Protein AF-A0A2E0FDA3-F1 (afdb_monomer)

Mean predicted aligned error: 4.73 Å

Sequence (121 aa):
MTDTTEVIAVSFGEQEDESMMQPNSLVAWFKARGWTLDLDSDRLTNGKEATNCCVMGPYILFKEADQPFPPIVFEYISSLQDKQGVISMMQEDSNDFPIHDTQADLYVKDFIAFMAENAQS

Structure (mmCIF, N/CA/C/O backbone):
data_AF-A0A2E0FDA3-F1
#
_entry.id   AF-A0A2E0FDA3-F1
#
loop_
_atom_site.group_PDB
_atom_site.id
_atom_site.type_symbol
_atom_site.label_atom_id
_atom_site.label_alt_id
_atom_site.label_comp_id
_atom_site.label_asym_id
_atom_site.label_entity_id
_atom_site.label_seq_id
_atom_site.pdbx_PDB_ins_code
_atom_site.Cartn_x
_atom_site.Cartn_y
_atom_site.Cartn_z
_atom_site.occupancy
_atom_site.B_iso_or_equiv
_atom_site.auth_seq_id
_atom_site.auth_comp_id
_atom_site.auth_asym_id
_atom_site.auth_atom_id
_atom_site.pdbx_PDB_model_num
ATOM 1 N N . MET A 1 1 ? 19.209 11.927 -12.697 1.00 44.25 1 MET A N 1
ATOM 2 C CA . MET A 1 1 ? 17.917 11.768 -12.013 1.00 44.25 1 MET A CA 1
ATOM 3 C C . MET A 1 1 ? 18.248 10.992 -10.765 1.00 44.25 1 MET A C 1
ATOM 5 O O . MET A 1 1 ? 18.946 9.997 -10.879 1.00 44.25 1 MET A O 1
ATOM 9 N N . THR A 1 2 ? 17.959 11.537 -9.592 1.00 50.62 2 THR A N 1
ATOM 10 C CA . THR A 1 2 ? 17.973 10.734 -8.369 1.00 50.62 2 THR A CA 1
ATOM 11 C C . THR A 1 2 ? 16.758 9.824 -8.478 1.00 50.62 2 THR A C 1
ATOM 13 O O . THR A 1 2 ? 15.641 10.334 -8.505 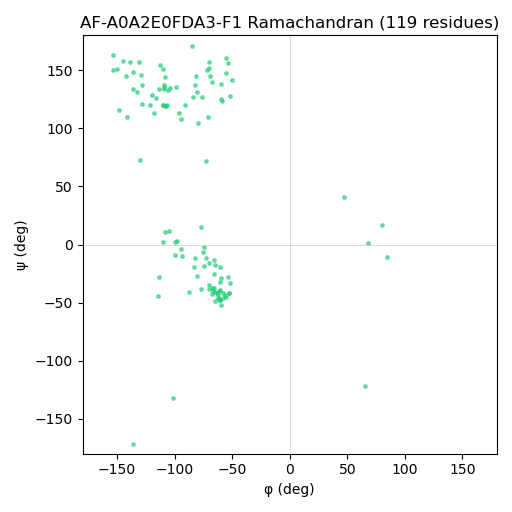1.00 50.62 2 THR A O 1
ATOM 16 N N . ASP A 1 3 ? 16.987 8.525 -8.682 1.00 76.19 3 ASP A N 1
ATOM 17 C CA . ASP A 1 3 ? 15.941 7.501 -8.783 1.00 76.19 3 ASP A CA 1
ATOM 18 C C . ASP A 1 3 ? 15.365 7.254 -7.384 1.00 76.19 3 ASP A C 1
ATOM 20 O O . ASP A 1 3 ? 15.673 6.266 -6.722 1.00 76.19 3 ASP A O 1
ATOM 24 N N . THR A 1 4 ? 14.602 8.225 -6.890 1.00 86.19 4 THR A N 1
ATOM 25 C CA . THR A 1 4 ? 13.867 8.092 -5.637 1.00 86.19 4 THR A CA 1
ATOM 26 C C . THR A 1 4 ? 12.584 7.319 -5.902 1.00 86.19 4 THR A C 1
ATOM 28 O O . THR A 1 4 ? 11.859 7.657 -6.836 1.00 86.19 4 THR A O 1
ATOM 31 N N . THR A 1 5 ? 12.302 6.311 -5.085 1.00 92.44 5 THR A N 1
ATOM 32 C CA . THR A 1 5 ? 11.078 5.500 -5.158 1.00 92.44 5 THR A CA 1
ATOM 33 C C . THR A 1 5 ? 10.193 5.833 -3.966 1.00 92.44 5 THR A C 1
ATOM 35 O O . THR A 1 5 ? 10.699 5.913 -2.843 1.00 92.44 5 THR A O 1
ATOM 38 N N . GLU A 1 6 ? 8.890 6.019 -4.175 1.00 94.81 6 GLU A N 1
ATOM 39 C CA . GLU A 1 6 ? 7.966 6.222 -3.059 1.00 94.81 6 GLU A CA 1
ATOM 40 C C . GLU A 1 6 ? 7.559 4.899 -2.400 1.00 94.81 6 GLU A C 1
ATOM 42 O O . GLU A 1 6 ? 7.397 3.851 -3.039 1.00 94.81 6 GLU A O 1
ATOM 47 N N . VAL A 1 7 ? 7.382 4.961 -1.082 1.00 95.56 7 VAL A N 1
ATOM 48 C CA . VAL A 1 7 ? 6.986 3.843 -0.229 1.00 95.56 7 VAL A CA 1
ATOM 49 C C . VAL A 1 7 ? 5.866 4.303 0.697 1.00 95.56 7 VAL A C 1
ATOM 51 O O . VAL A 1 7 ? 5.971 5.334 1.361 1.00 95.56 7 VAL A O 1
ATOM 54 N N . ILE A 1 8 ? 4.799 3.509 0.767 1.00 96.38 8 ILE A N 1
ATOM 55 C CA . ILE A 1 8 ? 3.688 3.687 1.700 1.00 96.38 8 ILE A CA 1
ATOM 56 C C . ILE A 1 8 ? 3.640 2.461 2.605 1.00 96.38 8 ILE A C 1
ATOM 58 O O . ILE A 1 8 ? 3.318 1.362 2.158 1.00 96.38 8 ILE A O 1
ATOM 62 N N . ALA A 1 9 ? 3.925 2.646 3.888 1.00 94.88 9 ALA A N 1
ATOM 63 C CA . ALA A 1 9 ? 3.683 1.639 4.910 1.00 94.88 9 ALA A CA 1
ATOM 64 C C . ALA A 1 9 ? 2.378 1.959 5.638 1.00 94.88 9 ALA A C 1
ATOM 66 O O . ALA A 1 9 ? 2.129 3.101 6.016 1.00 94.88 9 ALA A O 1
ATOM 67 N N . VAL A 1 10 ? 1.548 0.946 5.857 1.00 94.38 10 VAL A N 1
ATOM 68 C CA . VAL A 1 10 ? 0.299 1.074 6.602 1.00 94.38 10 VAL A CA 1
ATOM 69 C C . VAL A 1 10 ? 0.345 0.132 7.791 1.00 94.38 10 VAL A C 1
ATOM 71 O O . VAL A 1 10 ? 0.470 -1.077 7.620 1.00 94.38 10 VAL A O 1
ATOM 74 N N . SER A 1 11 ? 0.240 0.695 8.989 1.00 92.75 11 SER A N 1
ATOM 75 C CA . SER A 1 11 ? -0.017 -0.017 10.236 1.00 92.75 11 SER A CA 1
ATOM 76 C C . SER A 1 11 ? -1.516 -0.077 10.469 1.00 92.75 11 SER A C 1
ATOM 78 O O . SER A 1 11 ? -2.161 0.963 10.622 1.00 92.75 11 SER A O 1
ATOM 80 N N . PHE A 1 12 ? -2.066 -1.282 10.555 1.00 85.88 12 PHE A N 1
ATOM 81 C CA . PHE A 1 12 ? -3.456 -1.471 10.953 1.00 85.88 12 PHE A CA 1
ATOM 82 C C . PHE A 1 12 ? -3.632 -1.112 12.433 1.00 85.88 12 PHE A C 1
ATOM 84 O O . PHE A 1 12 ? -2.715 -1.294 13.240 1.00 85.88 12 PHE A O 1
ATOM 91 N N . GLY A 1 13 ? -4.788 -0.549 12.779 1.00 80.56 13 GLY A N 1
ATOM 92 C CA . GLY A 1 13 ? -5.137 -0.288 14.172 1.00 80.56 13 GLY A CA 1
ATOM 93 C C . GLY A 1 13 ? -5.763 -1.516 14.843 1.00 80.56 13 GLY A C 1
ATOM 94 O O . GLY A 1 13 ? -6.067 -2.517 14.194 1.00 80.56 13 GLY A O 1
ATOM 95 N N . GLU A 1 14 ? -5.949 -1.450 16.162 1.00 81.25 14 GLU A N 1
ATOM 96 C CA . GLU A 1 14 ? -6.465 -2.567 16.970 1.00 81.25 14 GLU A CA 1
ATOM 97 C C . GLU A 1 14 ? -7.913 -2.966 16.632 1.00 81.25 14 GLU A C 1
ATOM 99 O O . GLU A 1 14 ? -8.352 -4.049 17.017 1.00 81.25 14 GLU A O 1
ATOM 104 N N . GLN A 1 15 ? -8.669 -2.094 15.959 1.00 80.00 15 GLN A N 1
ATOM 105 C CA . GLN A 1 15 ? -10.068 -2.322 15.585 1.00 80.00 15 GLN A CA 1
ATOM 106 C C . GLN A 1 15 ? -10.231 -2.760 14.127 1.00 80.00 15 GLN A C 1
ATOM 108 O O . GLN A 1 15 ? -11.366 -2.922 13.676 1.00 80.00 15 GLN A O 1
ATOM 113 N N . GLU A 1 16 ? -9.138 -2.924 13.378 1.00 84.19 16 GLU A N 1
ATOM 114 C CA . GLU A 1 16 ? -9.221 -3.400 12.001 1.00 84.19 16 GLU A CA 1
ATOM 115 C C . GLU A 1 16 ? -9.685 -4.860 11.990 1.00 84.19 16 GLU A C 1
ATOM 117 O O . GLU A 1 16 ? -9.272 -5.673 12.822 1.00 84.19 16 GLU A O 1
ATOM 122 N N . ASP A 1 17 ? -10.555 -5.205 11.041 1.00 79.06 17 ASP A N 1
ATOM 123 C CA . ASP A 1 17 ? -10.993 -6.586 10.872 1.00 79.06 17 ASP A CA 1
ATOM 124 C C . ASP A 1 17 ? -9.769 -7.465 10.575 1.00 79.06 17 ASP A C 1
ATOM 126 O O . ASP A 1 17 ? -9.026 -7.209 9.626 1.00 79.06 17 ASP A O 1
ATOM 130 N N . GLU A 1 18 ? -9.559 -8.519 11.370 1.00 74.19 18 GLU A N 1
ATOM 131 C CA . GLU A 1 18 ? -8.426 -9.433 11.195 1.00 74.19 18 GLU A CA 1
ATOM 132 C C . GLU A 1 18 ? -8.324 -9.955 9.764 1.00 74.19 18 GLU A C 1
ATOM 134 O O . GLU A 1 18 ? -7.219 -10.152 9.260 1.00 74.19 18 GLU A O 1
ATOM 139 N N . SER A 1 19 ? -9.460 -10.132 9.082 1.00 72.62 19 SER A N 1
ATOM 140 C CA . SER A 1 19 ? -9.488 -10.556 7.690 1.00 72.62 19 SER A CA 1
ATOM 141 C C . SER A 1 19 ? -8.777 -9.572 6.763 1.00 72.62 19 SER A C 1
ATOM 143 O O . SER A 1 19 ? -8.130 -10.031 5.833 1.00 72.62 19 SER A O 1
ATOM 145 N N . MET A 1 20 ? -8.779 -8.267 7.027 1.00 71.12 20 MET A N 1
ATOM 146 C CA . MET A 1 20 ? -8.047 -7.275 6.226 1.00 71.12 20 MET A CA 1
ATOM 147 C C . MET A 1 20 ? -6.524 -7.387 6.389 1.00 71.12 20 MET A C 1
ATOM 149 O O . MET A 1 20 ? -5.778 -6.899 5.548 1.00 71.12 20 MET A O 1
ATOM 153 N N . MET A 1 21 ? -6.062 -8.083 7.429 1.00 73.25 21 MET A N 1
ATOM 154 C CA . MET A 1 21 ? -4.643 -8.320 7.717 1.00 73.25 21 MET A CA 1
ATOM 155 C C . MET A 1 21 ? -4.173 -9.710 7.262 1.00 73.25 21 MET A C 1
ATOM 157 O O . MET A 1 21 ? -2.981 -10.013 7.284 1.00 73.25 21 MET A O 1
ATOM 161 N N . GLN A 1 22 ? -5.097 -10.587 6.850 1.00 82.75 22 GLN A N 1
ATOM 162 C CA . GLN A 1 22 ? -4.760 -11.938 6.408 1.00 82.75 22 GLN A CA 1
ATOM 163 C C . GLN A 1 22 ? -4.350 -11.942 4.927 1.00 82.75 22 GLN A C 1
ATOM 165 O O . GLN A 1 22 ? -5.148 -11.533 4.076 1.00 82.75 22 GLN A O 1
ATOM 170 N N . PRO A 1 23 ? -3.177 -12.503 4.567 1.00 86.25 23 PRO A N 1
ATOM 171 C CA . PRO A 1 23 ? -2.695 -12.508 3.185 1.00 86.25 23 PRO A CA 1
ATOM 172 C C . PRO A 1 23 ? -3.711 -13.058 2.171 1.00 86.25 23 PRO A C 1
ATOM 174 O O . PRO A 1 23 ? -3.925 -12.471 1.114 1.00 86.25 23 PRO A O 1
ATOM 177 N N . ASN A 1 24 ? -4.417 -14.142 2.509 1.00 87.88 24 ASN A N 1
ATOM 178 C CA . ASN A 1 24 ? -5.409 -14.754 1.614 1.00 87.88 24 ASN A CA 1
ATOM 179 C C . ASN A 1 24 ? -6.626 -13.855 1.348 1.00 87.88 24 ASN A C 1
ATOM 181 O O . ASN A 1 24 ? -7.157 -13.833 0.236 1.00 87.88 24 ASN A O 1
ATOM 185 N N . SER A 1 25 ? -7.075 -13.118 2.360 1.00 88.31 25 SER A N 1
ATOM 186 C CA . SER A 1 25 ? -8.186 -12.178 2.230 1.00 88.31 25 SER A CA 1
ATOM 187 C C . SER A 1 25 ? -7.786 -10.966 1.396 1.00 88.31 25 SER A C 1
ATOM 189 O O . SER A 1 25 ? -8.565 -10.530 0.553 1.00 88.31 25 SER A O 1
ATOM 191 N N . LEU A 1 26 ? -6.553 -10.476 1.558 1.00 89.31 26 LEU A N 1
ATOM 192 C CA . LEU A 1 26 ? -5.992 -9.406 0.731 1.00 89.31 26 LEU A CA 1
ATOM 193 C C . LEU A 1 26 ? -5.904 -9.817 -0.736 1.00 89.31 26 LEU A C 1
ATOM 195 O O . LEU A 1 26 ? -6.388 -9.101 -1.613 1.00 89.31 26 LEU A O 1
ATOM 199 N N . VAL A 1 27 ? -5.382 -11.016 -1.007 1.00 93.44 27 VAL A N 1
ATOM 200 C CA . VAL A 1 27 ? -5.367 -11.591 -2.359 1.00 93.44 27 VAL A CA 1
ATOM 201 C C . VAL A 1 27 ? -6.781 -11.632 -2.943 1.00 93.44 27 VAL A C 1
ATOM 203 O O . VAL A 1 27 ? -6.984 -11.231 -4.090 1.00 93.44 27 VAL A O 1
ATOM 206 N N . ALA A 1 28 ? -7.781 -12.067 -2.170 1.00 93.56 28 ALA A N 1
ATOM 207 C CA . ALA A 1 28 ? -9.171 -12.088 -2.621 1.00 93.56 28 ALA A CA 1
ATOM 208 C C . ALA A 1 28 ? -9.736 -10.677 -2.875 1.00 93.56 28 ALA A C 1
ATOM 210 O O . ALA A 1 28 ? -10.426 -10.471 -3.878 1.00 93.56 28 ALA A O 1
ATOM 211 N N . TRP A 1 29 ? -9.420 -9.707 -2.013 1.00 93.50 29 TRP A N 1
ATOM 212 C CA . TRP A 1 29 ? -9.862 -8.316 -2.129 1.00 93.50 29 TRP A CA 1
ATOM 213 C C . TRP A 1 29 ? -9.333 -7.655 -3.407 1.00 93.50 29 TRP A C 1
ATOM 215 O O . TRP A 1 29 ? -10.112 -7.039 -4.145 1.00 93.50 29 TRP A O 1
ATOM 225 N N . PHE A 1 30 ? -8.042 -7.837 -3.713 1.00 95.75 30 PHE A N 1
ATOM 226 C CA . PHE A 1 30 ? -7.428 -7.342 -4.949 1.00 95.75 30 PHE A CA 1
ATOM 227 C C . PHE A 1 30 ? -7.977 -8.077 -6.175 1.00 95.75 30 PHE A C 1
ATOM 229 O O . PHE A 1 30 ? -8.357 -7.445 -7.166 1.00 95.75 30 PHE A O 1
ATOM 236 N N . LYS A 1 31 ? -8.134 -9.403 -6.090 1.00 96.75 31 LYS A N 1
ATOM 237 C CA . LYS A 1 31 ? -8.679 -10.221 -7.183 1.00 96.75 31 LYS A CA 1
ATOM 238 C C . LYS A 1 31 ? -10.093 -9.818 -7.571 1.00 96.75 31 LYS A C 1
ATOM 240 O O . LYS A 1 31 ? -10.401 -9.763 -8.761 1.00 96.75 31 LYS A O 1
ATOM 245 N N . ALA A 1 32 ? -10.935 -9.477 -6.597 1.00 96.56 32 ALA A N 1
ATOM 246 C CA . ALA A 1 32 ? -12.288 -8.981 -6.846 1.00 96.56 32 ALA A CA 1
ATOM 247 C C . ALA A 1 32 ? -12.317 -7.672 -7.663 1.00 96.56 32 ALA A C 1
ATOM 249 O O . ALA A 1 32 ? -13.332 -7.367 -8.285 1.00 96.56 32 ALA A O 1
ATOM 250 N N . ARG A 1 33 ? -11.202 -6.930 -7.707 1.00 96.81 33 ARG A N 1
ATOM 251 C CA . ARG A 1 33 ? -11.023 -5.671 -8.453 1.00 96.81 33 ARG A CA 1
ATOM 252 C C . ARG A 1 33 ? -10.178 -5.826 -9.718 1.00 96.81 33 ARG A C 1
ATOM 254 O O . ARG A 1 33 ? -9.785 -4.835 -10.324 1.00 96.81 33 ARG A O 1
ATOM 261 N N . GLY A 1 34 ? -9.898 -7.062 -10.134 1.00 97.50 34 GLY A N 1
ATOM 262 C CA . GLY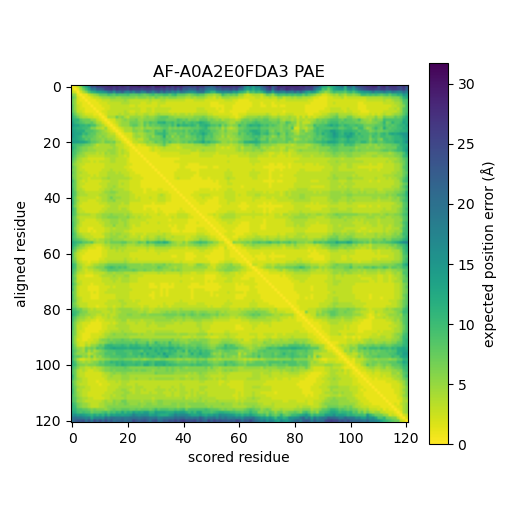 A 1 34 ? -9.101 -7.344 -11.331 1.00 97.50 34 GLY A CA 1
ATOM 263 C C . GLY A 1 34 ? -7.589 -7.234 -11.125 1.00 97.50 34 GLY A C 1
ATOM 264 O O . GLY A 1 34 ? -6.852 -7.168 -12.106 1.00 97.50 34 GLY A O 1
ATOM 265 N N . TRP A 1 35 ? -7.124 -7.241 -9.875 1.00 97.94 35 TRP A N 1
ATOM 266 C CA . TRP A 1 35 ? -5.708 -7.211 -9.521 1.00 97.94 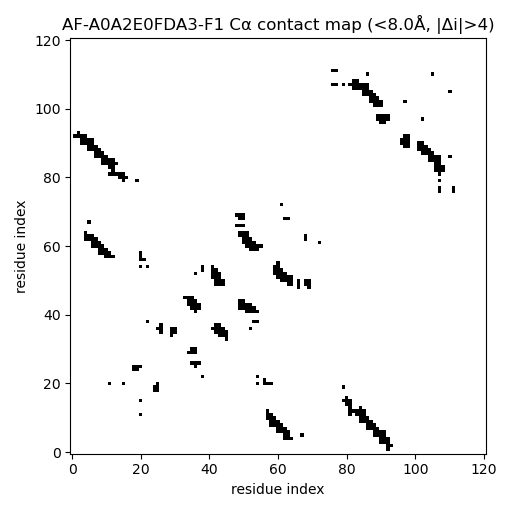35 TRP A CA 1
ATOM 267 C C . TRP A 1 35 ? -5.243 -8.555 -8.967 1.00 97.94 35 TRP A C 1
ATOM 269 O O . TRP A 1 35 ? -5.967 -9.239 -8.256 1.00 97.94 35 TRP A O 1
ATOM 279 N N . THR A 1 36 ? -4.015 -8.942 -9.274 1.00 97.62 36 THR A N 1
ATOM 280 C CA . THR A 1 36 ? -3.379 -10.138 -8.721 1.00 97.62 36 THR A CA 1
ATOM 281 C C . THR A 1 36 ? -2.281 -9.701 -7.771 1.00 97.62 36 THR A C 1
ATOM 283 O O . THR A 1 36 ? -1.361 -9.007 -8.197 1.00 97.62 36 THR A O 1
ATOM 286 N N . LEU A 1 37 ? -2.400 -10.099 -6.504 1.00 95.94 37 LEU A N 1
ATOM 287 C CA . LEU A 1 37 ? -1.324 -10.028 -5.522 1.00 95.94 37 LEU A CA 1
ATOM 288 C C . LEU A 1 37 ? -0.631 -11.391 -5.476 1.00 95.94 37 LEU A C 1
ATOM 290 O O . LEU A 1 37 ? -1.243 -12.382 -5.074 1.00 95.94 37 LEU A O 1
ATOM 294 N N . ASP A 1 38 ? 0.617 -11.431 -5.920 1.00 95.44 38 ASP A N 1
ATOM 295 C CA . ASP A 1 38 ? 1.500 -12.584 -5.808 1.00 95.44 38 ASP A CA 1
ATOM 296 C C . ASP A 1 38 ? 2.355 -12.419 -4.547 1.00 95.44 38 ASP A C 1
ATOM 298 O O . ASP A 1 38 ? 3.229 -11.555 -4.491 1.00 95.44 38 ASP A O 1
ATOM 302 N N . LEU A 1 39 ? 2.058 -13.228 -3.528 1.00 92.19 39 LEU A N 1
ATOM 303 C CA . LEU A 1 39 ? 2.712 -13.179 -2.218 1.00 92.19 39 LEU A CA 1
ATOM 304 C C . LEU A 1 39 ? 4.131 -13.765 -2.226 1.00 92.19 39 LEU A C 1
ATOM 306 O O . LEU A 1 39 ? 4.889 -13.486 -1.307 1.00 92.19 39 LEU A O 1
ATOM 310 N N . ASP A 1 40 ? 4.497 -14.573 -3.226 1.00 92.62 40 ASP A N 1
ATOM 311 C CA . ASP A 1 40 ? 5.850 -15.136 -3.319 1.00 92.62 40 ASP A CA 1
ATOM 312 C C . ASP A 1 40 ? 6.833 -14.117 -3.916 1.00 92.62 40 ASP A C 1
ATOM 314 O O . ASP A 1 40 ? 8.035 -14.171 -3.656 1.00 92.62 40 ASP A O 1
ATOM 318 N N . SER A 1 41 ? 6.324 -13.191 -4.735 1.00 94.19 41 SER A N 1
ATOM 319 C CA . SER A 1 41 ? 7.113 -12.137 -5.388 1.00 94.19 41 SER A CA 1
ATOM 320 C C . SER A 1 41 ? 6.838 -10.728 -4.856 1.00 94.19 41 SER A C 1
ATOM 322 O O . SER A 1 41 ? 7.401 -9.770 -5.387 1.00 94.19 41 SER A O 1
ATOM 324 N N . ASP A 1 42 ? 5.967 -10.603 -3.849 1.00 95.19 42 ASP A N 1
ATOM 325 C CA . ASP A 1 42 ? 5.459 -9.338 -3.307 1.00 95.19 42 ASP A CA 1
ATOM 326 C C . ASP A 1 42 ? 4.999 -8.369 -4.410 1.00 95.19 42 ASP A C 1
ATOM 328 O O . ASP A 1 42 ? 5.264 -7.167 -4.364 1.00 95.19 42 ASP A O 1
ATOM 332 N N . ARG A 1 43 ? 4.327 -8.881 -5.451 1.00 96.19 43 ARG A N 1
ATOM 333 C CA . ARG A 1 43 ? 3.944 -8.090 -6.631 1.00 96.19 43 ARG A CA 1
ATOM 334 C C . ARG A 1 43 ? 2.434 -7.984 -6.775 1.00 96.19 43 ARG A C 1
ATOM 336 O O . ARG A 1 43 ? 1.732 -8.985 -6.887 1.00 96.19 43 ARG A O 1
ATOM 343 N N . LEU A 1 44 ? 1.941 -6.751 -6.872 1.00 97.19 44 LEU A N 1
ATOM 344 C CA . LEU A 1 44 ? 0.546 -6.425 -7.155 1.00 97.19 44 LEU A CA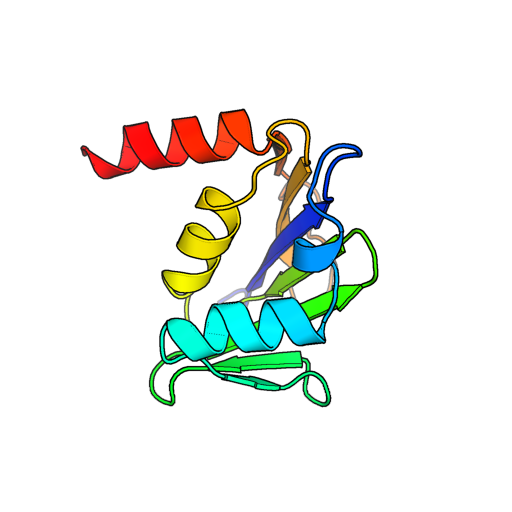 1
ATOM 345 C C . LEU A 1 44 ? 0.417 -5.899 -8.590 1.00 97.19 44 LEU A C 1
ATOM 347 O O . LEU A 1 44 ? 1.027 -4.891 -8.940 1.00 97.19 44 LEU A O 1
ATOM 351 N N . THR A 1 45 ? -0.367 -6.566 -9.444 1.00 97.06 45 THR A N 1
ATOM 352 C CA . THR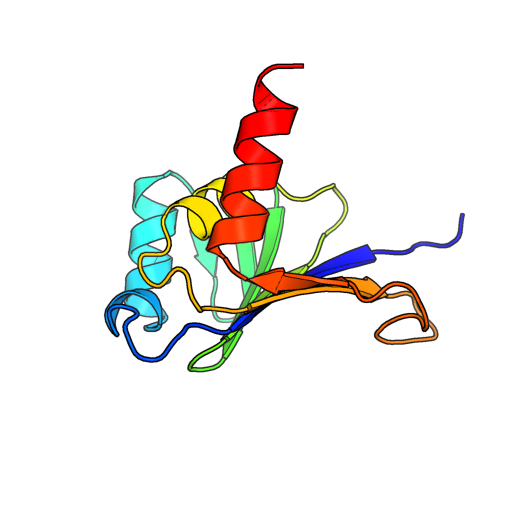 A 1 45 ? -0.508 -6.178 -10.861 1.00 97.06 45 THR A CA 1
ATOM 353 C C . THR A 1 45 ? -1.865 -6.525 -11.476 1.00 97.06 45 THR A C 1
ATOM 355 O O . THR A 1 45 ? -2.497 -7.512 -11.108 1.00 97.06 45 THR A O 1
ATOM 358 N N . ASN A 1 46 ? -2.298 -5.743 -12.467 1.00 96.88 46 ASN A N 1
ATOM 359 C CA . ASN A 1 46 ? -3.433 -6.055 -13.348 1.00 96.88 46 ASN A CA 1
ATOM 360 C C . ASN A 1 46 ? -2.989 -6.424 -14.787 1.00 96.88 46 ASN A C 1
ATOM 362 O O . ASN A 1 46 ? -3.808 -6.479 -15.705 1.00 96.88 46 ASN A O 1
ATOM 366 N N . GLY A 1 47 ? -1.684 -6.635 -15.004 1.00 94.44 47 GLY A N 1
ATOM 367 C CA . GLY A 1 47 ? -1.073 -6.888 -16.313 1.00 94.44 47 GLY A CA 1
ATOM 368 C C . GLY A 1 47 ? -0.736 -5.634 -17.132 1.00 94.44 47 GLY A C 1
ATOM 369 O O . GLY A 1 47 ? -0.038 -5.750 -18.137 1.00 94.44 47 GLY A O 1
ATOM 370 N N . LYS A 1 48 ? -1.197 -4.446 -16.717 1.00 94.56 48 LYS A N 1
ATOM 371 C CA . LYS A 1 48 ? -0.849 -3.144 -17.319 1.00 94.56 48 LYS A CA 1
ATOM 372 C C . LYS A 1 48 ? -0.052 -2.265 -16.361 1.00 94.56 48 LYS A C 1
ATOM 374 O O . LYS A 1 48 ? 0.942 -1.674 -16.759 1.00 94.56 48 LYS A O 1
ATOM 379 N N . GLU A 1 49 ? -0.496 -2.213 -15.115 1.00 95.81 49 GLU A N 1
ATOM 380 C CA . GLU A 1 49 ? 0.096 -1.463 -14.014 1.00 95.81 49 GLU A CA 1
ATOM 381 C C . GLU A 1 49 ? 0.647 -2.443 -12.972 1.00 95.81 49 GLU A C 1
ATOM 383 O O . GLU A 1 49 ? 0.184 -3.591 -12.863 1.00 95.81 49 GLU A O 1
ATOM 388 N N . ALA A 1 50 ? 1.647 -2.008 -12.206 1.00 95.50 50 ALA A N 1
ATOM 389 C CA . ALA A 1 50 ? 2.228 -2.814 -11.145 1.00 95.50 50 ALA A CA 1
ATOM 390 C C . ALA A 1 50 ? 2.847 -1.961 -10.035 1.00 95.50 50 ALA A C 1
ATOM 392 O O . ALA A 1 50 ? 3.371 -0.882 -10.286 1.00 95.50 50 ALA A O 1
ATOM 393 N N . THR A 1 51 ? 2.832 -2.505 -8.824 1.00 96.88 51 THR A N 1
ATOM 394 C CA . THR A 1 51 ? 3.540 -1.997 -7.644 1.00 96.88 51 THR A CA 1
ATOM 395 C C . THR A 1 51 ? 4.007 -3.194 -6.819 1.00 96.88 51 THR A C 1
ATOM 397 O O . THR A 1 51 ? 3.465 -4.297 -6.959 1.00 96.88 51 THR A O 1
ATOM 400 N N . ASN A 1 52 ? 5.017 -3.002 -5.980 1.00 96.44 52 ASN A N 1
ATOM 401 C CA . ASN A 1 52 ? 5.387 -4.008 -4.996 1.00 96.44 52 ASN A CA 1
ATOM 402 C C . ASN A 1 52 ? 4.458 -3.868 -3.784 1.00 96.44 52 ASN A C 1
ATOM 404 O O . ASN A 1 52 ? 4.144 -2.755 -3.366 1.00 96.44 52 ASN A O 1
ATOM 408 N N . CYS A 1 53 ? 3.991 -4.989 -3.249 1.00 95.81 53 CYS A N 1
ATOM 409 C CA . CYS A 1 53 ? 3.053 -5.070 -2.141 1.00 95.81 53 CYS A CA 1
ATOM 410 C C . CYS A 1 53 ? 3.452 -6.239 -1.240 1.00 95.81 53 CYS A C 1
ATOM 412 O O . CYS A 1 53 ? 3.270 -7.394 -1.621 1.00 95.81 53 CYS A O 1
ATOM 414 N N . CYS A 1 54 ? 3.944 -5.934 -0.042 1.00 92.94 54 CYS A N 1
ATOM 415 C CA . CYS A 1 54 ? 4.345 -6.926 0.950 1.00 92.94 54 CYS A CA 1
ATOM 416 C C . CYS A 1 54 ? 3.423 -6.860 2.172 1.00 92.94 54 CYS A C 1
ATOM 418 O O . CYS A 1 54 ? 3.139 -5.778 2.690 1.00 92.94 54 CYS A O 1
ATOM 420 N N . VAL A 1 55 ? 2.958 -8.018 2.644 1.00 88.69 55 VAL A N 1
ATOM 421 C CA . VAL A 1 55 ? 2.078 -8.138 3.817 1.00 88.69 55 VAL A CA 1
ATOM 422 C C . VAL A 1 55 ? 2.873 -8.736 4.973 1.00 88.69 55 VAL A C 1
ATOM 424 O O . VAL A 1 55 ? 3.352 -9.864 4.888 1.00 88.69 55 VAL A O 1
ATOM 427 N N . MET A 1 56 ? 2.994 -7.997 6.074 1.00 86.12 56 MET A N 1
ATOM 428 C CA . MET A 1 56 ? 3.826 -8.349 7.227 1.00 86.12 56 MET A CA 1
ATOM 429 C C . MET A 1 56 ? 3.030 -8.230 8.534 1.00 86.12 56 MET A C 1
ATOM 431 O O . MET A 1 56 ? 3.246 -7.324 9.337 1.00 86.12 56 MET A O 1
ATOM 435 N N . GLY A 1 57 ? 2.100 -9.158 8.774 1.00 79.62 57 GLY A N 1
ATOM 436 C CA . GLY A 1 57 ? 1.293 -9.169 10.001 1.00 79.62 57 GLY A CA 1
ATOM 437 C C . GLY A 1 57 ? 0.374 -7.941 10.090 1.00 79.62 57 GLY A C 1
ATOM 438 O O . GLY A 1 57 ? -0.430 -7.754 9.181 1.00 79.62 57 GLY A O 1
ATOM 439 N N . PRO A 1 58 ? 0.471 -7.094 11.137 1.00 85.69 58 PRO A N 1
ATOM 440 C CA . PRO A 1 58 ? -0.363 -5.899 11.269 1.00 85.69 58 PRO A CA 1
ATOM 441 C C . PRO A 1 58 ? 0.096 -4.741 10.357 1.00 85.69 58 PRO A C 1
ATOM 443 O O . PRO A 1 58 ? -0.316 -3.599 10.558 1.00 85.69 58 PRO A O 1
ATOM 446 N N . TYR A 1 59 ? 0.946 -5.024 9.365 1.00 90.00 59 TYR A N 1
ATOM 447 C CA . TYR A 1 59 ? 1.458 -4.046 8.417 1.00 90.00 59 TYR A CA 1
ATOM 448 C C . TYR A 1 59 ? 1.283 -4.515 6.975 1.00 90.00 59 TYR A C 1
ATOM 450 O O . TYR A 1 59 ? 1.445 -5.697 6.660 1.00 90.00 59 TYR A O 1
ATOM 458 N N . ILE A 1 60 ? 1.042 -3.563 6.082 1.00 93.00 60 ILE A N 1
ATOM 459 C CA . ILE A 1 60 ? 1.163 -3.741 4.635 1.00 93.00 60 ILE A CA 1
ATOM 460 C C . ILE A 1 60 ? 2.032 -2.621 4.072 1.00 93.00 60 ILE A C 1
ATOM 462 O O . ILE A 1 60 ? 1.916 -1.467 4.481 1.00 93.00 60 ILE A O 1
ATOM 466 N N . LEU A 1 61 ? 2.930 -2.971 3.160 1.00 95.25 61 LEU A N 1
ATOM 467 C CA . LEU A 1 61 ? 3.853 -2.042 2.527 1.00 95.25 61 LEU A CA 1
ATOM 468 C C . LEU A 1 61 ? 3.614 -2.044 1.025 1.00 95.25 61 LEU A C 1
ATOM 470 O O . LEU A 1 61 ? 3.641 -3.099 0.395 1.00 95.25 61 LEU A O 1
ATOM 474 N N . PHE A 1 62 ? 3.434 -0.856 0.462 1.00 96.44 62 PHE A N 1
ATOM 475 C CA . PHE A 1 62 ? 3.413 -0.606 -0.968 1.00 96.44 62 PHE A CA 1
ATOM 476 C C . PHE A 1 62 ? 4.671 0.153 -1.360 1.00 96.44 62 PHE A C 1
ATOM 478 O O . PHE A 1 62 ? 5.077 1.090 -0.676 1.00 96.44 62 PHE A O 1
ATOM 485 N N . LYS A 1 63 ? 5.279 -0.233 -2.475 1.00 96.12 63 LYS A N 1
ATOM 486 C CA . LYS A 1 63 ? 6.446 0.448 -3.031 1.00 96.12 63 LYS A CA 1
ATOM 487 C C . LYS A 1 63 ? 6.293 0.598 -4.532 1.00 96.12 63 LYS A C 1
ATOM 489 O O . LYS A 1 63 ? 5.911 -0.357 -5.219 1.00 96.12 63 LYS A O 1
ATOM 494 N N . GLU A 1 64 ? 6.574 1.790 -5.040 1.00 94.88 64 GLU A N 1
ATOM 495 C CA . GLU A 1 64 ? 6.546 2.035 -6.477 1.00 94.88 64 GLU A CA 1
ATOM 496 C C . GLU A 1 64 ? 7.469 1.056 -7.215 1.00 94.88 64 GLU A C 1
ATOM 498 O O . GLU A 1 64 ? 8.474 0.563 -6.694 1.00 94.88 64 GLU A O 1
ATOM 503 N N . ALA A 1 65 ? 7.061 0.706 -8.428 1.00 88.81 65 ALA A N 1
ATOM 504 C CA . ALA A 1 65 ? 7.900 -0.045 -9.349 1.00 88.81 65 ALA A CA 1
ATOM 505 C C . ALA A 1 65 ? 8.466 0.950 -10.375 1.00 88.81 65 ALA A C 1
ATOM 507 O O . ALA A 1 65 ? 8.908 2.033 -10.015 1.00 88.81 65 ALA A O 1
ATOM 508 N N . ASP A 1 66 ? 8.393 0.632 -11.665 1.00 85.75 66 ASP A N 1
ATOM 509 C CA . ASP A 1 66 ? 8.829 1.543 -12.733 1.00 85.75 66 ASP A CA 1
ATOM 510 C C . ASP A 1 66 ? 7.846 2.708 -12.987 1.00 85.75 66 ASP A C 1
ATOM 512 O O . ASP A 1 66 ? 8.058 3.526 -13.884 1.00 85.75 66 ASP A O 1
ATOM 516 N N . GLN A 1 67 ? 6.718 2.740 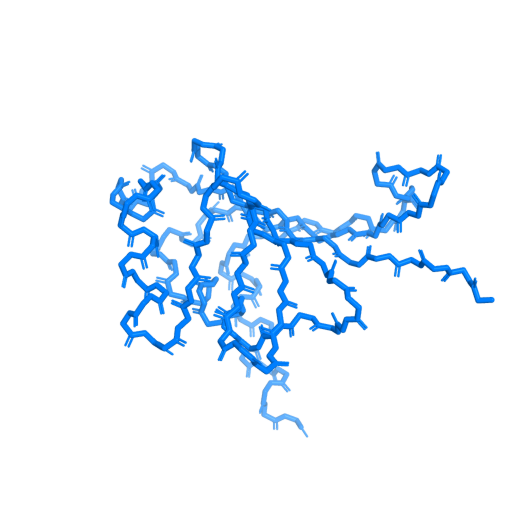-12.273 1.00 88.75 67 GLN A N 1
ATOM 517 C CA . GLN A 1 67 ? 5.627 3.697 -12.449 1.00 88.75 67 GLN A CA 1
ATOM 518 C C . GLN A 1 67 ? 5.094 4.153 -11.087 1.00 88.75 67 GLN A C 1
ATOM 520 O O . GLN A 1 67 ? 5.221 3.395 -10.116 1.00 88.75 67 GLN A O 1
ATOM 525 N N . PRO A 1 68 ? 4.444 5.333 -11.037 1.00 91.75 68 PRO A N 1
ATOM 526 C CA . PRO A 1 68 ? 3.774 5.802 -9.837 1.00 91.75 68 PRO A CA 1
ATOM 527 C C . PRO A 1 68 ? 2.740 4.816 -9.298 1.00 91.75 68 PRO A C 1
ATOM 529 O O . PRO A 1 68 ? 2.240 3.959 -10.037 1.00 91.75 68 PRO A O 1
ATOM 532 N N . PHE A 1 69 ? 2.376 4.970 -8.024 1.00 95.25 69 PHE A N 1
ATOM 533 C CA . PHE A 1 69 ? 1.391 4.094 -7.393 1.00 95.25 69 PHE A CA 1
ATOM 534 C C . PHE A 1 69 ? 0.089 3.982 -8.201 1.00 95.25 69 PHE A C 1
ATOM 536 O O . PHE A 1 69 ? -0.549 4.995 -8.510 1.00 95.25 69 PHE A O 1
ATOM 543 N N . PRO A 1 70 ? -0.368 2.753 -8.502 1.00 95.50 70 PRO A N 1
ATOM 544 C CA . PRO A 1 70 ? -1.639 2.576 -9.174 1.00 95.50 70 PRO A CA 1
ATOM 545 C C . PRO A 1 70 ? -2.812 2.939 -8.247 1.00 95.50 70 PRO A C 1
ATOM 547 O O . PRO A 1 70 ? -2.726 2.724 -7.032 1.00 95.50 70 PRO A O 1
ATOM 550 N N . PRO A 1 71 ? -3.962 3.383 -8.796 1.00 94.12 71 PRO A N 1
ATOM 551 C CA . PRO A 1 71 ? -5.122 3.818 -8.008 1.00 94.12 71 PRO A CA 1
ATOM 552 C C . PRO A 1 71 ? -5.617 2.803 -6.968 1.00 94.12 71 PRO A C 1
ATOM 554 O O . PRO A 1 71 ? -6.163 3.187 -5.935 1.00 94.12 71 PRO A O 1
ATOM 557 N N . ILE A 1 72 ? -5.397 1.508 -7.217 1.00 96.00 72 ILE A N 1
ATOM 558 C CA . ILE A 1 72 ? -5.805 0.416 -6.327 1.00 96.00 72 ILE A CA 1
ATOM 559 C C . ILE A 1 72 ? -5.173 0.503 -4.930 1.00 96.00 72 ILE A C 1
ATOM 561 O O . ILE A 1 72 ? -5.790 0.061 -3.964 1.00 96.00 72 ILE A O 1
ATOM 565 N N . VAL A 1 73 ? -3.973 1.086 -4.808 1.00 95.44 73 VAL A N 1
ATOM 566 C CA . VAL A 1 73 ? -3.295 1.285 -3.516 1.00 95.44 73 VAL A CA 1
ATOM 567 C C . VAL A 1 73 ? -4.108 2.249 -2.656 1.00 95.44 73 VAL A C 1
ATOM 569 O O . VAL A 1 73 ? -4.449 1.950 -1.513 1.00 95.44 73 VAL A O 1
ATOM 572 N N . PHE A 1 74 ? -4.505 3.378 -3.238 1.00 94.69 74 PHE A N 1
ATOM 573 C CA . PHE A 1 74 ? -5.303 4.393 -2.555 1.00 94.69 74 PHE A CA 1
ATOM 574 C C . PHE A 1 74 ? -6.740 3.929 -2.302 1.00 94.69 74 PHE A C 1
ATOM 576 O O . PHE A 1 74 ? -7.317 4.252 -1.262 1.00 94.69 74 PHE A O 1
ATOM 583 N N . GLU A 1 75 ? -7.316 3.137 -3.213 1.00 94.31 75 GLU A N 1
ATOM 584 C CA . GLU A 1 75 ? -8.620 2.500 -3.003 1.00 94.31 75 GLU A CA 1
ATOM 585 C C . GLU A 1 75 ? -8.577 1.537 -1.810 1.00 94.31 75 GLU A C 1
ATOM 587 O O . GLU A 1 75 ? -9.476 1.558 -0.967 1.00 94.31 75 GLU A O 1
ATOM 592 N N . TYR A 1 76 ? -7.515 0.733 -1.704 1.00 92.62 76 TYR A N 1
ATOM 593 C CA . TYR A 1 76 ? -7.310 -0.167 -0.575 1.00 92.62 76 TYR A CA 1
ATOM 594 C C . TYR A 1 76 ? -7.232 0.608 0.744 1.00 92.62 76 TYR A C 1
ATOM 596 O O . TYR A 1 76 ? -8.019 0.338 1.652 1.00 92.62 76 TYR A O 1
ATOM 604 N N . ILE A 1 77 ? -6.371 1.629 0.817 1.00 92.69 77 ILE A N 1
ATOM 605 C CA . ILE A 1 77 ? -6.215 2.480 2.008 1.00 92.69 77 ILE A CA 1
ATOM 606 C C . ILE A 1 77 ? -7.545 3.142 2.396 1.00 92.69 77 ILE A C 1
ATOM 608 O O . ILE A 1 77 ? -7.922 3.166 3.567 1.00 92.69 77 ILE A O 1
ATOM 612 N N . SER A 1 78 ? -8.304 3.628 1.413 1.00 91.44 78 SER A N 1
ATOM 613 C CA . SER A 1 78 ? -9.612 4.251 1.649 1.00 91.44 78 SER A CA 1
ATOM 614 C C . SER A 1 78 ? -10.657 3.266 2.185 1.00 91.44 78 SER A C 1
ATOM 616 O O . SER A 1 78 ? -11.599 3.678 2.867 1.00 91.44 78 SER A O 1
ATOM 618 N N . SER A 1 79 ? -10.490 1.970 1.899 1.00 90.50 79 SER A N 1
ATOM 619 C CA . SER A 1 79 ? -11.392 0.904 2.344 1.00 90.50 79 SER A CA 1
ATOM 620 C C . SER A 1 79 ? -11.135 0.401 3.769 1.00 90.50 79 SER A C 1
ATOM 622 O O . SER A 1 79 ? -11.993 -0.301 4.305 1.00 90.50 79 SER A O 1
ATOM 624 N N . LEU A 1 80 ? -10.007 0.778 4.386 1.00 89.81 80 LEU A N 1
ATOM 625 C CA . LEU A 1 80 ? -9.661 0.391 5.758 1.00 89.81 80 LEU A CA 1
ATOM 626 C C . LEU A 1 80 ? -10.706 0.886 6.754 1.00 89.81 80 LEU A C 1
ATOM 628 O O . LEU A 1 80 ? -11.198 2.016 6.640 1.00 89.81 80 LEU A O 1
ATOM 632 N N . GLN A 1 81 ? -11.059 0.051 7.726 1.00 86.81 81 GLN A N 1
ATOM 633 C CA . GLN A 1 81 ? -12.120 0.358 8.681 1.00 86.81 81 GLN A CA 1
ATOM 634 C C . GLN A 1 81 ? -11.590 1.123 9.889 1.00 86.81 81 GLN A C 1
ATOM 636 O O . GLN A 1 81 ? -12.225 2.093 10.318 1.00 86.81 81 GLN A O 1
ATOM 641 N N . ASP A 1 82 ? -10.420 0.741 10.397 1.00 88.00 82 ASP A N 1
ATOM 642 C CA . ASP A 1 82 ? -9.805 1.389 11.540 1.00 88.00 82 ASP A CA 1
ATOM 643 C C . ASP A 1 82 ? -9.117 2.682 11.117 1.00 88.00 82 ASP A C 1
ATOM 645 O O . ASP A 1 82 ? -8.029 2.741 10.539 1.00 88.00 82 ASP A O 1
ATOM 649 N N . LYS A 1 83 ? -9.783 3.775 11.464 1.00 87.44 83 LYS A N 1
ATOM 650 C CA . LYS A 1 83 ? -9.322 5.119 11.157 1.00 87.44 83 LYS A CA 1
ATOM 651 C C . LYS A 1 83 ? -8.160 5.587 12.038 1.00 87.44 83 LYS A C 1
ATOM 653 O O . LYS A 1 83 ? -7.630 6.663 11.770 1.00 87.44 83 LYS A O 1
ATOM 658 N N . GLN A 1 84 ? -7.777 4.813 13.055 1.00 89.50 84 GLN A N 1
ATOM 659 C CA . GLN A 1 84 ? -6.619 5.054 13.920 1.00 89.50 84 GLN A CA 1
ATOM 660 C C . GLN A 1 84 ? -5.358 4.321 13.456 1.00 89.50 84 GLN A C 1
ATOM 662 O O . GLN A 1 84 ? -4.299 4.532 14.047 1.00 89.50 84 GLN A O 1
ATOM 667 N N . GLY A 1 85 ? -5.443 3.499 12.402 1.00 91.19 85 GLY A N 1
ATOM 668 C CA . GLY A 1 85 ? -4.252 2.997 11.722 1.00 91.19 85 GLY A CA 1
ATOM 669 C C . GLY A 1 85 ? -3.336 4.146 11.288 1.00 91.19 85 GLY A C 1
ATOM 670 O O . GLY A 1 85 ? -3.788 5.282 11.106 1.00 91.19 85 GLY A O 1
ATOM 671 N N . VAL A 1 86 ? -2.050 3.856 11.124 1.00 94.56 86 VAL A N 1
ATOM 672 C CA . VAL A 1 86 ? -1.036 4.843 10.726 1.00 94.56 86 VAL A CA 1
ATOM 673 C C . VAL A 1 86 ? -0.590 4.557 9.303 1.00 94.56 86 VAL A C 1
ATOM 675 O O . VAL A 1 86 ? -0.315 3.414 8.954 1.00 94.56 86 VAL A O 1
ATOM 678 N N . ILE A 1 87 ? -0.509 5.598 8.489 1.00 95.19 87 ILE A N 1
ATOM 679 C CA . ILE A 1 87 ? 0.081 5.586 7.157 1.00 95.19 87 ILE A CA 1
ATOM 680 C C . ILE A 1 87 ? 1.373 6.385 7.240 1.00 95.19 87 ILE A C 1
ATOM 682 O O . ILE A 1 87 ? 1.348 7.570 7.566 1.00 95.19 87 ILE A O 1
ATOM 686 N N . SER A 1 88 ? 2.482 5.736 6.923 1.00 94.94 88 SER A N 1
ATOM 687 C CA . SER A 1 88 ? 3.793 6.353 6.786 1.00 94.94 88 SER A CA 1
ATOM 688 C C . SER A 1 88 ? 4.144 6.406 5.307 1.00 94.94 88 SER A C 1
ATOM 690 O O . SER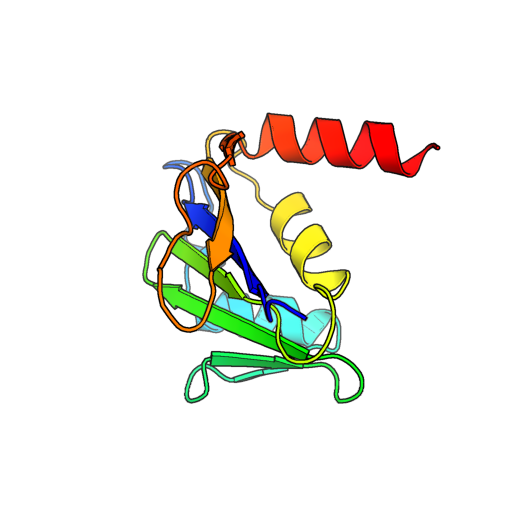 A 1 88 ? 4.234 5.369 4.651 1.00 94.94 88 SER A O 1
ATOM 692 N N . MET A 1 89 ? 4.337 7.609 4.780 1.00 94.56 89 MET A N 1
ATOM 693 C CA . MET A 1 89 ? 4.825 7.846 3.422 1.00 94.56 89 MET A CA 1
ATOM 694 C C . MET A 1 89 ? 6.285 8.268 3.499 1.00 94.56 89 MET A C 1
ATOM 696 O O . MET A 1 89 ? 6.640 9.090 4.341 1.00 94.56 89 MET A O 1
ATOM 700 N N . MET A 1 90 ? 7.131 7.706 2.647 1.00 94.81 90 MET A N 1
ATOM 701 C CA . MET A 1 90 ? 8.565 7.986 2.639 1.00 94.81 90 MET A CA 1
ATOM 702 C C . MET A 1 90 ? 9.152 7.762 1.248 1.00 94.81 90 MET A C 1
ATOM 704 O O . MET A 1 90 ? 8.547 7.094 0.409 1.00 94.81 90 MET A O 1
ATOM 708 N N . GLN A 1 91 ? 10.341 8.307 1.014 1.00 94.12 91 GLN A N 1
ATOM 709 C CA . GLN A 1 91 ? 11.116 8.037 -0.192 1.00 94.12 91 GLN A CA 1
ATOM 710 C C . GLN A 1 91 ? 12.350 7.209 0.151 1.00 94.12 91 GLN A C 1
ATOM 712 O O . GLN A 1 91 ? 12.901 7.308 1.247 1.00 94.12 91 GLN A O 1
ATOM 717 N N . GLU A 1 92 ? 12.802 6.409 -0.803 1.00 91.81 92 GLU A N 1
ATOM 718 C CA . GLU A 1 92 ? 14.067 5.682 -0.734 1.00 91.81 92 GLU A CA 1
ATOM 719 C C . GLU A 1 92 ? 14.885 5.882 -2.008 1.00 91.81 92 GLU A C 1
ATOM 721 O O . GLU A 1 92 ? 14.330 6.189 -3.064 1.00 91.81 92 GLU A O 1
ATOM 726 N N . ASP A 1 93 ? 16.197 5.691 -1.917 1.00 90.44 93 ASP A N 1
ATOM 727 C CA . ASP A 1 93 ? 17.073 5.590 -3.082 1.00 90.44 93 ASP A CA 1
ATOM 728 C C . ASP A 1 93 ? 18.076 4.437 -2.914 1.00 90.44 93 ASP A C 1
ATOM 730 O O . ASP A 1 93 ? 17.992 3.624 -1.994 1.00 90.44 93 ASP A O 1
ATOM 734 N N . SER A 1 94 ? 19.048 4.334 -3.821 1.00 85.94 94 SER A N 1
ATOM 735 C CA . SER A 1 94 ? 20.062 3.276 -3.764 1.00 85.94 94 SER A CA 1
ATOM 736 C C . SER A 1 94 ? 21.002 3.351 -2.550 1.00 85.94 94 SER A C 1
ATOM 738 O O . SER A 1 94 ? 21.782 2.423 -2.340 1.00 85.94 94 SER A O 1
ATOM 740 N N . ASN A 1 95 ? 21.009 4.464 -1.817 1.00 84.19 95 ASN A N 1
ATOM 741 C CA . ASN A 1 95 ? 21.956 4.767 -0.748 1.00 84.19 95 ASN A CA 1
ATOM 742 C C . ASN A 1 95 ? 21.297 4.817 0.637 1.00 84.19 95 ASN A C 1
ATOM 744 O O . ASN A 1 95 ? 22.000 4.560 1.615 1.00 84.19 95 ASN A O 1
ATOM 748 N N . ASP A 1 96 ? 20.005 5.148 0.727 1.00 83.38 96 ASP A N 1
ATOM 749 C CA . ASP A 1 96 ? 19.310 5.364 1.999 1.00 83.38 96 ASP A CA 1
ATOM 750 C C . ASP A 1 96 ? 17.857 4.848 2.005 1.00 83.38 96 ASP A C 1
ATOM 752 O O . ASP A 1 96 ? 17.139 4.930 1.004 1.00 83.38 96 ASP A O 1
ATOM 756 N N . PHE A 1 97 ? 17.420 4.333 3.161 1.00 82.31 97 PHE A N 1
ATOM 757 C CA . PHE A 1 97 ? 16.053 3.857 3.397 1.00 82.31 97 PHE A CA 1
ATOM 758 C C . PHE A 1 97 ? 15.618 4.065 4.865 1.00 82.31 97 PHE A C 1
ATOM 760 O O . PHE A 1 97 ? 16.147 3.383 5.753 1.00 82.31 97 PHE A O 1
ATOM 767 N N . PRO A 1 98 ? 14.594 4.903 5.131 1.00 85.31 98 PRO A N 1
ATOM 768 C CA . PRO A 1 98 ? 14.079 5.953 4.245 1.00 85.31 98 PRO A CA 1
ATOM 769 C C . PRO A 1 98 ? 15.083 7.111 4.119 1.00 85.31 98 PRO A C 1
ATOM 771 O O . PRO A 1 98 ? 15.873 7.343 5.030 1.00 85.31 98 PRO A O 1
ATOM 774 N N . ILE A 1 99 ? 15.005 7.889 3.036 1.00 88.56 99 ILE A N 1
ATOM 775 C CA . ILE A 1 99 ? 15.739 9.156 2.914 1.00 88.56 99 ILE A CA 1
ATOM 776 C C . ILE A 1 99 ? 15.307 10.067 4.066 1.00 88.56 99 ILE A C 1
ATOM 778 O O . ILE A 1 99 ? 14.116 10.367 4.227 1.00 88.56 99 ILE A O 1
ATOM 782 N N . HIS A 1 100 ? 16.275 10.525 4.859 1.00 84.00 100 HIS A N 1
ATOM 783 C CA . HIS A 1 100 ? 16.028 11.449 5.963 1.00 84.00 100 HIS A CA 1
ATOM 784 C C . HIS A 1 100 ? 15.195 12.672 5.522 1.00 84.00 100 HIS A C 1
ATOM 786 O O . HIS A 1 100 ? 15.362 13.193 4.423 1.00 84.00 100 HIS A O 1
ATOM 792 N N . ASP A 1 101 ? 14.286 13.120 6.392 1.00 85.12 101 ASP A N 1
ATOM 793 C CA . ASP A 1 101 ? 13.347 14.236 6.177 1.00 85.12 101 ASP A CA 1
ATOM 794 C C . ASP A 1 101 ? 12.236 14.013 5.127 1.00 85.12 101 ASP A C 1
ATOM 796 O O . ASP A 1 101 ? 11.409 14.903 4.926 1.00 85.12 101 ASP A O 1
ATOM 800 N N . THR A 1 102 ? 12.148 12.835 4.495 1.00 88.75 102 THR A N 1
ATOM 801 C CA . THR A 1 102 ? 11.047 12.507 3.557 1.00 88.75 102 THR A CA 1
ATOM 802 C C . THR A 1 102 ? 9.872 11.783 4.211 1.00 88.75 102 THR A C 1
ATOM 804 O O . THR A 1 102 ? 8.827 11.619 3.583 1.00 88.75 102 THR A O 1
ATOM 807 N N . GLN A 1 103 ? 10.024 11.353 5.466 1.00 91.25 103 GLN A N 1
ATOM 808 C CA . GLN A 1 103 ? 8.990 10.612 6.176 1.00 91.25 103 GLN A CA 1
ATOM 809 C C . GLN A 1 103 ? 7.857 11.536 6.640 1.00 91.25 103 GLN A C 1
ATOM 811 O O . GLN A 1 103 ? 8.082 12.512 7.360 1.00 91.25 103 GLN A O 1
ATOM 816 N N . ALA A 1 104 ? 6.629 11.172 6.283 1.00 92.44 104 ALA A N 1
ATOM 817 C CA . ALA A 1 104 ? 5.404 11.793 6.759 1.00 92.44 104 ALA A CA 1
ATOM 818 C C . ALA A 1 104 ? 4.446 10.723 7.294 1.00 92.44 104 ALA A C 1
ATOM 820 O O . ALA A 1 104 ? 4.025 9.833 6.554 1.00 92.44 104 ALA A O 1
ATOM 821 N N . ASP A 1 105 ? 4.075 10.847 8.569 1.00 94.00 105 ASP A N 1
ATOM 822 C CA . ASP A 1 105 ? 3.147 9.936 9.237 1.00 94.00 105 ASP A CA 1
ATOM 823 C C . ASP A 1 105 ? 1.782 10.608 9.429 1.00 94.00 105 ASP A C 1
ATOM 825 O O . ASP A 1 105 ? 1.684 11.743 9.903 1.00 94.00 105 ASP A O 1
ATOM 829 N N . LEU A 1 106 ? 0.716 9.894 9.079 1.00 94.00 106 LEU A N 1
ATOM 830 C CA . LEU A 1 106 ? -0.669 10.348 9.174 1.00 94.00 106 LEU A CA 1
ATOM 831 C C . LEU A 1 106 ? -1.542 9.233 9.740 1.00 94.00 106 LEU A C 1
ATOM 833 O O . LEU A 1 106 ? -1.314 8.058 9.465 1.00 94.00 106 LEU A O 1
ATOM 837 N N . TYR A 1 107 ? -2.601 9.578 10.470 1.00 94.56 107 TYR A N 1
ATOM 838 C CA . TYR A 1 107 ? -3.649 8.594 10.729 1.00 94.56 107 TYR A CA 1
ATOM 839 C C . TYR A 1 107 ? -4.448 8.324 9.449 1.00 94.56 107 TYR A C 1
ATOM 841 O O . TYR A 1 107 ? -4.648 9.223 8.627 1.00 94.56 107 TYR A O 1
ATOM 849 N N . VAL A 1 108 ? -4.989 7.112 9.313 1.00 91.88 108 VAL A N 1
ATOM 850 C CA . VAL A 1 108 ? -5.817 6.698 8.168 1.00 91.88 108 VAL A CA 1
ATOM 851 C C . VAL A 1 108 ? -6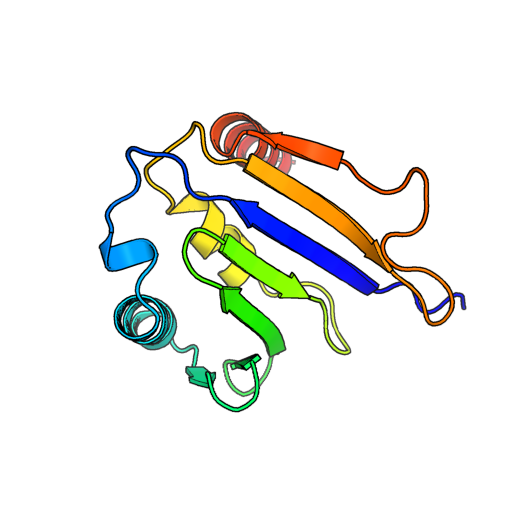.974 7.674 7.919 1.00 91.88 108 VAL A C 1
ATOM 853 O O . VAL A 1 108 ? -7.225 8.034 6.771 1.00 91.88 108 VAL A O 1
ATOM 856 N N . LYS A 1 109 ? -7.659 8.169 8.965 1.00 92.75 109 LYS A N 1
ATOM 857 C CA . LYS A 1 109 ? -8.695 9.218 8.803 1.00 92.75 109 LYS A CA 1
ATOM 858 C C . LYS A 1 109 ? -8.179 10.476 8.107 1.00 92.75 109 LYS A C 1
ATOM 860 O O . LYS A 1 109 ? -8.889 11.020 7.267 1.00 92.75 109 LYS A O 1
ATOM 865 N N . ASP A 1 110 ? -6.995 10.941 8.487 1.00 93.69 110 ASP A N 1
ATOM 866 C CA . ASP A 1 110 ? -6.473 12.244 8.083 1.00 93.69 110 ASP A CA 1
ATOM 867 C C . ASP A 1 110 ? -5.973 12.148 6.641 1.00 93.69 110 ASP A C 1
ATOM 869 O O . ASP A 1 110 ? -6.247 13.025 5.827 1.00 93.69 110 ASP A O 1
ATOM 873 N N . PHE A 1 111 ? -5.359 11.015 6.289 1.00 92.06 111 PHE A N 1
ATOM 874 C CA . PHE A 1 111 ? -5.018 10.687 4.910 1.00 92.06 111 PHE A CA 1
ATOM 875 C C . PHE A 1 111 ? -6.257 10.603 4.007 1.00 92.06 111 PHE A C 1
ATOM 877 O O . PHE A 1 111 ? -6.287 11.206 2.938 1.00 92.06 111 PHE A O 1
ATOM 884 N N . ILE A 1 112 ? -7.311 9.894 4.432 1.00 90.62 112 ILE A N 1
ATOM 885 C CA . ILE A 1 112 ? -8.549 9.776 3.644 1.00 90.62 112 ILE A CA 1
ATOM 886 C C . ILE A 1 112 ? -9.222 11.142 3.467 1.00 90.62 112 ILE A C 1
ATOM 888 O O . ILE A 1 112 ? -9.691 11.452 2.372 1.00 90.62 112 ILE A O 1
ATOM 892 N N . ALA A 1 113 ? -9.259 11.964 4.520 1.00 91.44 113 ALA A N 1
ATOM 893 C CA . ALA A 1 113 ? -9.788 13.323 4.442 1.00 91.44 113 ALA A CA 1
ATOM 894 C C . ALA A 1 113 ? -8.988 14.171 3.440 1.00 91.44 113 ALA A C 1
ATOM 896 O O . ALA A 1 113 ? -9.579 14.767 2.541 1.00 91.44 113 ALA A O 1
ATOM 897 N N . PHE A 1 114 ? -7.655 14.132 3.521 1.00 89.38 114 PHE A N 1
ATOM 898 C CA . PHE A 1 114 ? -6.768 14.817 2.582 1.00 89.38 114 PHE A CA 1
ATOM 899 C C . PHE A 1 114 ? -7.008 14.374 1.130 1.00 89.38 114 PHE A C 1
ATOM 901 O O . PHE A 1 114 ? -7.157 15.213 0.241 1.00 89.38 114 PHE A O 1
ATOM 908 N N . MET A 1 115 ? -7.112 13.068 0.873 1.00 87.75 115 MET A N 1
ATOM 909 C CA . MET A 1 115 ? -7.394 12.546 -0.470 1.00 87.75 115 MET A CA 1
ATOM 910 C C . MET A 1 115 ? -8.752 13.023 -1.000 1.00 87.75 115 MET A C 1
ATOM 912 O O . MET A 1 115 ? -8.868 13.373 -2.174 1.00 87.75 115 MET A O 1
ATOM 916 N N . ALA A 1 116 ? -9.778 13.078 -0.146 1.00 86.56 116 ALA A N 1
ATOM 917 C CA . ALA A 1 116 ? -11.110 13.539 -0.529 1.00 86.56 116 ALA A CA 1
ATOM 918 C C . ALA A 1 116 ? -11.151 15.040 -0.869 1.00 86.56 116 ALA A C 1
ATOM 920 O O . ALA A 1 116 ? -11.847 15.431 -1.807 1.00 86.56 116 ALA A O 1
ATOM 921 N N . GLU A 1 117 ? -10.402 15.871 -0.140 1.00 87.88 117 GLU A N 1
ATOM 922 C CA . GLU A 1 117 ? -10.283 17.312 -0.400 1.00 87.88 117 GLU A CA 1
ATOM 923 C C . GLU A 1 117 ? -9.565 17.595 -1.728 1.00 87.88 117 GLU A C 1
ATOM 925 O O . GLU A 1 117 ? -9.989 18.457 -2.500 1.00 87.88 117 GLU A O 1
ATOM 930 N N . ASN A 1 118 ? -8.518 16.827 -2.034 1.00 78.56 118 ASN A N 1
ATOM 931 C CA . ASN A 1 118 ? -7.714 17.019 -3.242 1.00 78.56 118 ASN A CA 1
ATOM 932 C C . ASN A 1 118 ? -8.317 16.356 -4.493 1.00 78.56 118 ASN A C 1
ATOM 934 O O . ASN A 1 118 ? -8.003 16.771 -5.602 1.00 78.56 118 ASN A O 1
ATOM 938 N N . ALA A 1 119 ? -9.227 15.387 -4.351 1.00 66.38 119 ALA A N 1
ATOM 939 C CA . ALA A 1 119 ? -9.946 14.787 -5.482 1.00 66.38 119 ALA A CA 1
ATOM 940 C C . ALA A 1 119 ? -11.012 15.714 -6.111 1.00 66.38 119 ALA A C 1
ATOM 942 O O . ALA A 1 119 ? -11.550 15.399 -7.172 1.00 66.38 119 ALA A O 1
ATOM 943 N N . GLN A 1 120 ? -11.352 16.829 -5.453 1.00 51.91 120 GLN A N 1
ATOM 944 C CA . GLN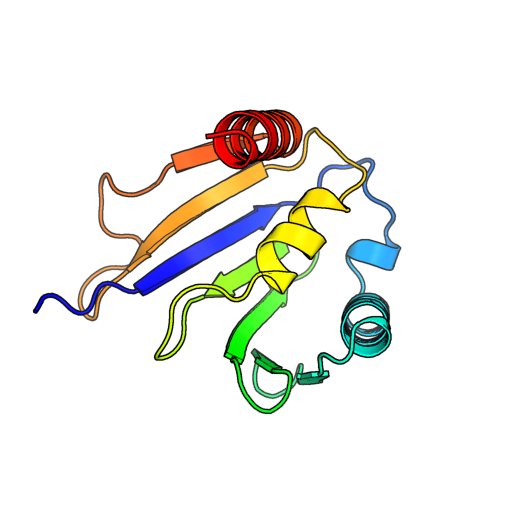 A 1 120 ? -12.324 17.825 -5.933 1.00 51.91 120 GLN A CA 1
ATOM 945 C C . GLN A 1 120 ? -11.672 19.039 -6.623 1.00 51.91 120 GLN A C 1
ATOM 947 O O . GLN A 1 120 ? -12.387 19.970 -7.001 1.00 51.91 120 GLN A O 1
ATOM 952 N N . SER A 1 121 ? -10.342 19.035 -6.765 1.00 42.25 121 SER A N 1
ATOM 953 C CA . SER A 1 121 ? -9.536 20.102 -7.380 1.00 42.25 121 SER A CA 1
ATOM 954 C C . SER A 1 121 ? -9.099 19.728 -8.794 1.00 42.25 121 SER A C 1
ATOM 956 O O . SER A 1 121 ? -9.106 20.631 -9.660 1.00 42.25 121 SER A O 1
#

Secondary structure (DSSP, 8-state):
----EEEEEEEPPTTS-HHHHSHHHHHHHHHTTT-EEETTTTEEE-SS-EEEEEEETTEEEEEE-SSSPPHHHHHHHHH-S-TT-EEEEEEE-SS-SSPTT--EEEEHHHHHHHHHHHTT-

Foldseek 3Di:
DQPKKKKKKKAADPPWDQLLLDPVSVQVVLVVVQWGQDAVQQWIDNPPDIWRWYRDGRMIMTIHDPDPDDVVVVVSLLPTDDQQMKMWMAIVGPPDVGDPPRIDIDGSVVVNVVVVVVVVD

Nearest PDB structures (foldseek):
  9c59-assembly1_M  TM=3.790E-01  e=6.467E+00  Homo sapiens
  7y8v-assembly1_E  TM=4.034E-01  e=7.745E+00  Bacillus thermotolerans

pLDDT: mean 88.95, std 9.93, range [42.25, 97.94]

Radius of gyration: 14.19 Å; Cα contacts (8 Å, |Δi|>4): 210; chains: 1; bounding box: 34×35×34 Å

Solvent-accessible surface area (backbone atoms only — not comparable to full-atom values): 6717 Å² total; per-residue (Å²): 130,86,73,66,40,51,35,40,38,35,37,63,29,95,75,36,60,66,58,75,52,33,69,70,48,43,33,50,58,37,42,77,72,62,25,47,55,41,80,91,75,26,34,32,33,61,89,84,54,48,30,36,41,45,78,61,62,65,30,41,36,38,31,44,53,101,43,73,78,54,71,66,58,59,53,52,63,63,66,55,78,30,48,74,8,40,35,38,37,30,32,29,44,100,87,40,82,63,36,84,93,47,68,46,77,38,40,40,48,57,50,48,51,51,52,59,62,59,74,76,110